Protein AF-A0A2G9TC20-F1 (afdb_monomer)

Organism: Teladorsagia circumcincta (NCBI:txid45464)

Nearest PDB structures (foldseek):
  3i85-assembly2_B  TM=4.800E-01  e=2.141E-01  Homo sapiens
  3i84-assembly1_A  TM=4.546E-01  e=2.141E-01  Homo sapiens
  2czn-assembly1_A  TM=3.937E-01  e=5.569E+00  Pyrococcus furiosus
  8zgt-assembly1_A  TM=5.216E-01  e=7.244E+00  Rattus norvegicus

InterPro domains:
  IPR002601 C6 domain [PF01681] (5-89)
  IPR002601 C6 domain [SM01048] (2-89)

Radius of gyration: 18.08 Å; Cα contacts (8 Å, |Δi|>4): 276; chains: 1; bounding box: 31×36×52 Å

Secondary structure (DSSP, 8-state):
-TT-PPPPEE----SSEEE-EEEEEEEE-SSSEEEEEEEE-SSTT-EEEEEETTEEEEEEESEEEEEEEE-TTS-EE-TT--B-SEEEEEEEP--EEEEETTEEEEE-SS-EE---------

Mean predicted aligned error: 8.36 Å

Sequence (122 aa):
PCMSCPQLAVVPLLTGYRNGFITLLTSTNGRCKTIELTCEGSSPDDQLALVISGTVFEQGVGSLETNLTCNDMMTWTTPSGYAVPLVSCGIRIGMYRVYSGNYVLIIDDYHICSYDSVVYHW

Foldseek 3Di:
DQAQADDAAEDEDDPQFDFWDWDWDWDDPVPHIKTWIKTAHPDQAFWKFKDAPNHGPDIDGGMDIFMWTRDPVSFTAGPVGDTGNHITMGRGWDWDWDDDPQDTWTDTPPDGPDDDDDPDDD

Structure (mmCIF, N/CA/C/O backbone):
data_AF-A0A2G9TC20-F1
#
_entry.id   AF-A0A2G9TC20-F1
#
loop_
_atom_site.group_PDB
_atom_site.id
_atom_site.type_symbol
_atom_site.label_atom_id
_atom_site.label_alt_id
_atom_site.label_comp_id
_atom_site.label_asym_id
_atom_site.label_entity_id
_atom_site.label_seq_id
_atom_site.pdbx_PDB_ins_code
_atom_site.Cartn_x
_atom_site.Cartn_y
_atom_site.Cartn_z
_atom_site.occupancy
_atom_site.B_iso_or_equiv
_atom_site.auth_seq_id
_atom_site.auth_comp_id
_atom_site.auth_asym_id
_atom_site.auth_atom_id
_atom_site.pdbx_PDB_model_num
ATOM 1 N N . PRO A 1 1 ? -11.961 -4.593 18.536 1.00 78.88 1 PRO A N 1
ATOM 2 C CA . PRO A 1 1 ? -12.014 -3.113 18.658 1.00 78.88 1 PRO A CA 1
ATOM 3 C C . PRO A 1 1 ? -11.197 -2.435 17.551 1.00 78.88 1 PRO A C 1
ATOM 5 O O . PRO A 1 1 ? -10.078 -2.874 17.289 1.00 78.88 1 PRO A O 1
ATOM 8 N N . CYS A 1 2 ? -11.717 -1.365 16.937 1.00 94.44 2 CYS A N 1
ATOM 9 C CA . CYS A 1 2 ? -11.084 -0.678 15.798 1.00 94.44 2 CYS A CA 1
ATOM 10 C C . CYS A 1 2 ? -9.796 0.128 16.102 1.00 94.44 2 CYS A C 1
ATOM 12 O O . CYS A 1 2 ? -9.293 0.874 15.264 1.00 94.44 2 CYS A O 1
ATOM 14 N N . MET A 1 3 ? -9.230 -0.035 17.301 1.00 96.12 3 MET A N 1
ATOM 15 C CA . MET A 1 3 ? -7.907 0.478 17.687 1.00 96.12 3 MET A CA 1
ATOM 16 C C . 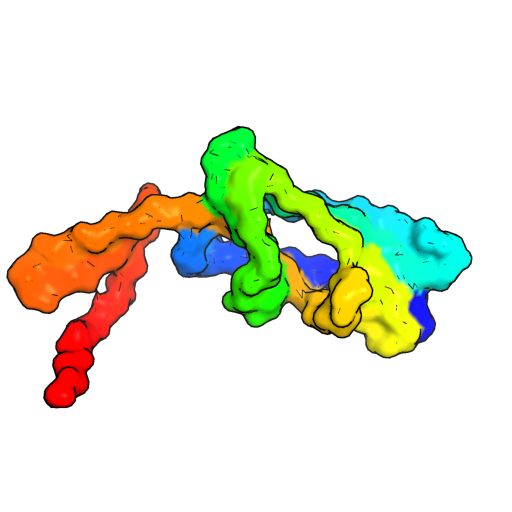MET A 1 3 ? -6.830 -0.617 17.709 1.00 96.12 3 MET A C 1
ATOM 18 O O . MET A 1 3 ? -5.649 -0.323 17.879 1.00 96.12 3 MET A O 1
ATOM 22 N N . SER A 1 4 ? -7.228 -1.880 17.538 1.00 95.94 4 SER A N 1
ATOM 23 C CA . SER A 1 4 ? -6.390 -3.060 17.780 1.00 95.94 4 SER A CA 1
ATOM 24 C C . SER A 1 4 ? -5.978 -3.788 16.500 1.00 95.94 4 SER A C 1
ATOM 26 O O . SER A 1 4 ? -5.603 -4.955 16.568 1.00 95.94 4 SER A O 1
ATOM 28 N N . CYS A 1 5 ? -6.056 -3.140 15.333 1.00 97.12 5 CYS A N 1
ATOM 29 C CA . CYS A 1 5 ? -5.554 -3.757 14.107 1.00 97.12 5 CYS A CA 1
ATOM 30 C C . CYS A 1 5 ? -4.055 -4.066 14.218 1.00 97.12 5 CYS A C 1
ATOM 32 O O . CYS A 1 5 ? -3.300 -3.246 14.767 1.00 97.12 5 CYS A O 1
ATOM 34 N N . PRO A 1 6 ? -3.613 -5.205 13.653 1.00 95.81 6 PRO A N 1
ATOM 35 C CA . PRO A 1 6 ? -2.202 -5.547 13.587 1.00 95.81 6 PRO A CA 1
ATOM 36 C C . PRO A 1 6 ? -1.433 -4.518 12.753 1.00 95.81 6 PRO A C 1
ATOM 38 O O . PRO A 1 6 ? -2.012 -3.711 12.019 1.00 95.81 6 PRO A O 1
ATOM 41 N N . GLN A 1 7 ? -0.107 -4.548 12.850 1.00 95.50 7 GLN A N 1
ATOM 42 C CA . GLN A 1 7 ? 0.730 -3.823 11.901 1.00 95.50 7 GLN A CA 1
ATOM 43 C C . GLN A 1 7 ? 0.414 -4.312 10.482 1.00 95.50 7 GLN A C 1
ATOM 45 O O . GLN A 1 7 ? 0.351 -5.517 10.243 1.00 95.50 7 GLN A O 1
ATOM 50 N N . LEU A 1 8 ? 0.170 -3.378 9.561 1.00 97.69 8 LEU A N 1
ATOM 51 C CA . LEU A 1 8 ? -0.110 -3.724 8.173 1.00 97.69 8 LEU A CA 1
ATOM 52 C C . LEU A 1 8 ? 1.130 -4.380 7.555 1.00 97.69 8 LEU A C 1
ATOM 54 O O . LEU A 1 8 ? 2.232 -3.837 7.645 1.00 97.69 8 LEU A O 1
ATOM 58 N N . ALA A 1 9 ? 0.944 -5.546 6.939 1.00 97.69 9 ALA A N 1
ATOM 59 C CA . ALA A 1 9 ? 2.026 -6.254 6.276 1.00 97.69 9 ALA A CA 1
ATOM 60 C C . ALA A 1 9 ? 2.376 -5.565 4.952 1.00 97.69 9 ALA A C 1
ATOM 62 O O . ALA A 1 9 ? 1.522 -5.398 4.080 1.00 97.69 9 ALA A O 1
ATOM 63 N N . VAL A 1 10 ? 3.646 -5.203 4.802 1.00 97.50 10 VAL A N 1
ATOM 64 C CA . VAL A 1 10 ? 4.221 -4.718 3.547 1.00 97.50 10 VAL A CA 1
ATOM 65 C C . VAL A 1 10 ? 5.090 -5.829 2.984 1.00 97.50 10 VAL A C 1
ATOM 67 O O . VAL A 1 10 ? 6.004 -6.296 3.666 1.00 97.50 10 VAL A O 1
ATOM 70 N N . VAL A 1 11 ? 4.796 -6.276 1.767 1.00 96.75 11 VAL A N 1
ATOM 71 C CA . VAL A 1 11 ? 5.526 -7.378 1.124 1.00 96.75 11 VAL A CA 1
ATOM 72 C C . VAL A 1 11 ? 6.059 -6.946 -0.240 1.00 96.75 11 VAL A C 1
ATOM 74 O O . VAL A 1 11 ? 5.410 -6.139 -0.909 1.00 96.75 11 VAL A O 1
ATOM 77 N N . PRO A 1 12 ? 7.223 -7.457 -0.675 1.00 94.00 12 PRO A N 1
ATOM 78 C CA . PRO A 1 12 ? 7.749 -7.144 -1.994 1.00 94.00 12 PRO A CA 1
ATOM 79 C C . PRO A 1 12 ? 6.952 -7.849 -3.098 1.00 94.00 12 PRO A C 1
ATOM 81 O O . PRO A 1 12 ? 6.438 -8.955 -2.913 1.00 94.00 12 PRO A O 1
ATOM 84 N N . LEU A 1 13 ? 6.915 -7.235 -4.276 1.00 90.44 13 LEU A N 1
ATOM 85 C CA . LEU A 1 13 ? 6.520 -7.880 -5.523 1.00 90.44 13 LEU A CA 1
ATOM 86 C C . LEU A 1 13 ? 7.728 -8.619 -6.102 1.00 90.44 13 LEU A C 1
ATOM 88 O O . LEU A 1 13 ? 8.842 -8.093 -6.129 1.00 90.44 13 LEU A O 1
ATOM 92 N N . LEU A 1 14 ? 7.499 -9.860 -6.537 1.00 83.62 14 LE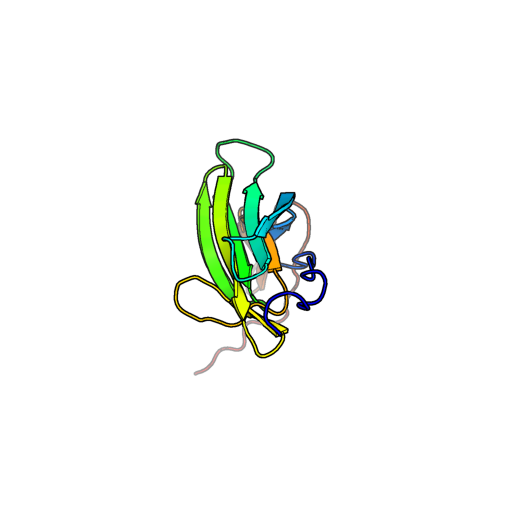U A N 1
ATOM 93 C CA . LEU A 1 14 ? 8.555 -10.748 -7.040 1.00 83.62 14 LEU A CA 1
ATOM 94 C C . LEU A 1 14 ? 8.609 -10.823 -8.568 1.00 83.62 14 LEU A C 1
ATOM 96 O O . LEU A 1 14 ? 9.601 -11.289 -9.116 1.00 83.62 14 LEU A O 1
ATOM 100 N N . THR A 1 15 ? 7.546 -10.412 -9.261 1.00 81.00 15 THR A N 1
ATOM 101 C CA . THR A 1 15 ? 7.460 -10.470 -10.727 1.00 81.00 15 THR A CA 1
ATOM 102 C C . THR A 1 15 ? 6.684 -9.274 -11.265 1.00 81.00 15 THR A C 1
ATOM 104 O O . THR A 1 15 ? 5.795 -8.749 -10.592 1.00 81.00 15 THR A O 1
ATOM 107 N N . GLY A 1 16 ? 7.029 -8.830 -12.475 1.00 80.69 16 GLY A N 1
ATOM 108 C CA . GLY A 1 16 ? 6.291 -7.805 -13.222 1.00 80.69 16 GLY A CA 1
ATOM 109 C C . GLY A 1 16 ? 6.388 -6.370 -12.693 1.00 80.69 16 GLY A C 1
ATOM 110 O O . GLY A 1 16 ? 5.935 -5.448 -13.370 1.00 80.69 16 GLY A O 1
ATOM 111 N N . TYR A 1 17 ? 7.014 -6.168 -11.533 1.00 89.25 17 TYR A N 1
ATOM 112 C CA . TYR A 1 17 ? 7.259 -4.865 -10.926 1.00 89.25 17 TYR A CA 1
ATOM 113 C C . TYR A 1 17 ? 8.626 -4.837 -10.246 1.00 89.25 17 TYR A C 1
ATOM 115 O O . TYR A 1 17 ? 9.071 -5.836 -9.679 1.00 89.25 17 TYR A O 1
ATOM 123 N N . ARG A 1 18 ? 9.256 -3.664 -10.232 1.00 92.69 18 ARG A N 1
ATOM 124 C CA . ARG A 1 18 ? 10.309 -3.341 -9.268 1.00 92.69 18 ARG A CA 1
ATOM 125 C C . ARG A 1 18 ? 9.641 -2.844 -7.990 1.00 92.69 18 ARG A C 1
ATOM 127 O O . ARG A 1 18 ? 8.615 -2.180 -8.057 1.00 92.69 18 ARG A O 1
ATOM 134 N N . ASN A 1 19 ? 10.208 -3.144 -6.828 1.00 94.88 19 ASN A N 1
ATOM 135 C CA . ASN A 1 19 ? 9.661 -2.638 -5.571 1.00 94.88 19 ASN A CA 1
ATOM 136 C C . ASN A 1 19 ? 9.818 -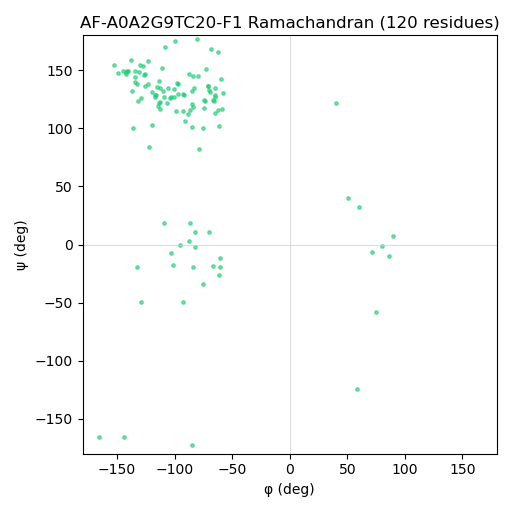1.115 -5.488 1.00 94.88 19 ASN A C 1
ATOM 138 O O . ASN A 1 19 ? 10.929 -0.605 -5.636 1.00 94.88 19 ASN A O 1
ATOM 142 N N . GLY A 1 20 ? 8.700 -0.423 -5.271 1.00 96.00 20 GLY A N 1
ATOM 143 C CA . GLY A 1 20 ? 8.671 0.982 -4.877 1.00 96.00 20 GLY A CA 1
ATOM 144 C C . GLY A 1 20 ? 8.804 1.140 -3.363 1.00 96.00 20 GLY A C 1
ATOM 145 O O . GLY A 1 20 ? 9.034 0.171 -2.629 1.00 96.00 20 GLY A O 1
ATOM 146 N N . PHE A 1 21 ? 8.633 2.366 -2.889 1.00 97.50 21 PHE A N 1
ATOM 147 C CA . PHE A 1 21 ? 8.687 2.703 -1.471 1.00 97.50 21 PHE A CA 1
ATOM 148 C C . PHE A 1 21 ? 7.275 2.781 -0.893 1.00 97.50 21 PHE A C 1
ATOM 150 O O . PHE A 1 21 ? 6.365 3.288 -1.541 1.00 97.50 21 PHE A O 1
ATOM 157 N N . ILE A 1 22 ? 7.089 2.262 0.324 1.00 97.75 22 ILE A N 1
ATOM 158 C CA . ILE A 1 22 ? 5.846 2.423 1.085 1.00 97.75 22 ILE A CA 1
ATOM 159 C C . ILE A 1 22 ? 6.144 3.194 2.361 1.00 97.75 22 ILE A C 1
ATOM 161 O O . ILE A 1 22 ? 6.965 2.761 3.173 1.00 97.75 22 ILE A O 1
ATOM 165 N N . THR A 1 23 ? 5.389 4.267 2.569 1.00 97.88 23 THR A N 1
ATOM 166 C CA . THR A 1 23 ? 5.321 4.994 3.834 1.00 97.88 23 THR A CA 1
ATOM 167 C C . THR A 1 23 ? 3.948 4.768 4.458 1.00 97.88 23 THR A C 1
ATOM 169 O O . THR A 1 23 ? 2.928 4.864 3.781 1.00 97.88 23 THR A O 1
ATOM 172 N N . LEU A 1 24 ? 3.917 4.431 5.751 1.00 98.00 24 LEU A N 1
ATOM 173 C CA . LEU A 1 24 ? 2.682 4.229 6.513 1.00 98.00 24 LEU A CA 1
ATOM 174 C C . LEU A 1 24 ? 2.636 5.222 7.675 1.00 98.00 24 LEU A C 1
ATOM 176 O O . LEU A 1 24 ? 3.276 5.001 8.709 1.00 98.00 24 LEU A O 1
ATOM 180 N N . LEU A 1 25 ? 1.852 6.287 7.540 1.00 97.88 25 LEU A N 1
ATOM 181 C CA . LEU A 1 25 ? 1.614 7.228 8.628 1.00 97.88 25 LEU A CA 1
ATOM 182 C C . LEU A 1 25 ? 0.378 6.795 9.418 1.00 97.88 25 LEU A C 1
ATOM 184 O O . LEU A 1 25 ? -0.760 6.915 8.975 1.00 97.88 25 LEU A O 1
ATOM 188 N N . THR A 1 26 ? 0.606 6.255 10.612 1.00 96.69 26 THR A N 1
ATOM 189 C CA . THR A 1 26 ? -0.476 5.803 11.493 1.00 96.69 26 THR A CA 1
ATOM 190 C C . THR A 1 26 ? -1.025 6.959 12.325 1.00 96.69 26 THR A C 1
ATOM 192 O O . THR A 1 26 ? -0.263 7.665 12.982 1.00 96.69 26 THR A O 1
ATOM 195 N N . SER A 1 27 ? -2.350 7.096 12.370 1.00 96.81 27 SER A N 1
ATOM 196 C CA . SER A 1 27 ? -3.053 8.108 13.164 1.00 96.81 27 SER A CA 1
ATOM 197 C C . SER A 1 27 ? -4.371 7.559 13.740 1.00 96.81 27 SER A C 1
ATOM 199 O O . SER A 1 27 ? -4.601 6.345 13.794 1.00 96.81 27 SER A O 1
ATOM 201 N N . THR A 1 28 ? -5.230 8.449 14.227 1.00 95.62 28 THR A N 1
ATOM 202 C CA . THR A 1 28 ? -6.607 8.173 14.640 1.00 95.62 28 THR A CA 1
ATOM 203 C C . THR A 1 28 ? -7.530 9.248 14.083 1.00 95.62 28 THR A C 1
ATOM 205 O O . THR A 1 28 ? -7.203 10.432 14.117 1.00 95.62 28 THR A O 1
ATOM 208 N N . ASN A 1 29 ? -8.718 8.860 13.620 1.00 93.69 29 ASN A N 1
ATOM 209 C CA . ASN A 1 29 ? -9.767 9.811 13.227 1.00 93.69 29 ASN A CA 1
ATOM 210 C C . ASN A 1 29 ? -10.652 10.251 14.414 1.00 93.69 29 ASN A C 1
ATOM 212 O O . ASN A 1 29 ? -11.786 10.687 14.226 1.00 93.69 29 ASN A O 1
ATOM 216 N N . GLY A 1 30 ? -10.167 10.066 15.646 1.00 93.25 30 GLY A N 1
ATOM 217 C CA . GLY A 1 30 ? -10.915 10.294 16.886 1.00 93.25 30 GLY A CA 1
ATOM 218 C C . GLY A 1 30 ? -11.747 9.092 17.340 1.00 93.25 30 GLY A C 1
ATOM 219 O O . GLY A 1 30 ? -12.225 9.082 18.473 1.00 93.25 30 GLY A O 1
ATOM 220 N N . ARG A 1 31 ? -11.889 8.058 16.498 1.00 93.31 31 ARG A N 1
ATOM 221 C CA . ARG A 1 31 ? -12.639 6.837 16.825 1.00 93.31 31 ARG A CA 1
ATOM 222 C C . ARG A 1 31 ? -11.853 5.560 16.553 1.00 93.31 31 ARG A C 1
ATOM 224 O O . ARG A 1 31 ? -11.806 4.688 17.414 1.00 93.31 31 ARG A O 1
ATOM 231 N N . CYS A 1 32 ? -11.266 5.452 15.369 1.00 96.94 32 CYS A N 1
ATOM 232 C CA . CYS A 1 32 ? -10.561 4.264 14.914 1.00 96.94 32 CYS A CA 1
ATOM 233 C C . CYS A 1 32 ? -9.155 4.613 14.437 1.00 96.94 32 CYS A C 1
ATOM 235 O O . CYS A 1 32 ? -8.890 5.729 13.980 1.00 96.94 32 CYS A O 1
ATOM 237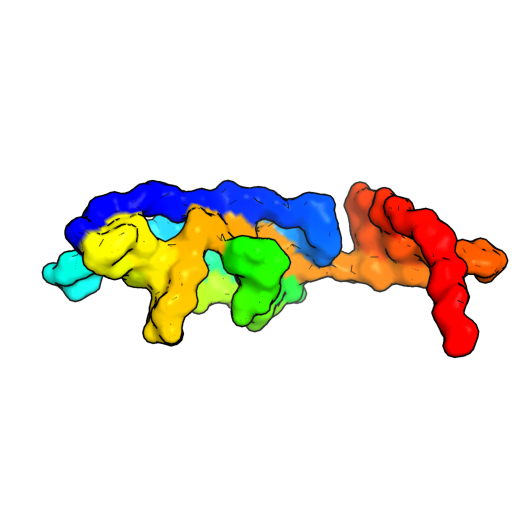 N N . LYS A 1 33 ? -8.260 3.628 14.529 1.00 98.06 33 LYS A N 1
ATOM 238 C CA . LYS A 1 33 ? -6.896 3.742 14.020 1.00 98.06 33 LYS A CA 1
ATOM 239 C C . LYS A 1 33 ? -6.949 3.876 12.499 1.00 98.06 33 LYS A C 1
ATOM 241 O O . LYS A 1 33 ? -7.669 3.124 11.837 1.00 98.06 33 LYS A O 1
ATOM 246 N N . THR A 1 34 ? -6.180 4.804 11.955 1.00 98.25 34 THR A N 1
ATOM 247 C CA . THR A 1 34 ? -6.072 5.044 10.515 1.00 98.25 34 THR A CA 1
ATOM 248 C C . THR A 1 34 ? -4.625 4.932 10.060 1.00 98.25 34 THR A C 1
ATOM 250 O O . THR A 1 34 ? -3.700 5.047 10.868 1.00 98.25 34 THR A O 1
ATOM 253 N N . ILE A 1 35 ? -4.433 4.675 8.771 1.00 98.44 35 ILE A N 1
ATOM 254 C CA . ILE A 1 35 ? -3.142 4.744 8.092 1.00 98.44 35 ILE A CA 1
ATOM 255 C C . ILE A 1 35 ? -3.329 5.602 6.850 1.00 98.44 35 ILE A C 1
ATOM 257 O O . ILE A 1 35 ? -4.189 5.294 6.030 1.00 98.44 35 ILE A O 1
ATOM 261 N N . GLU A 1 36 ? -2.504 6.623 6.703 1.00 98.12 36 GLU A N 1
ATOM 262 C CA . GLU A 1 36 ? -2.237 7.249 5.415 1.00 98.12 36 GLU A CA 1
ATOM 263 C C . GLU A 1 36 ? -1.071 6.482 4.781 1.00 98.12 36 GLU A C 1
ATOM 265 O O . GLU A 1 36 ? 0.028 6.409 5.341 1.00 98.12 36 GLU A O 1
ATOM 270 N N . LEU A 1 37 ? -1.364 5.777 3.690 1.00 98.25 37 LEU A N 1
ATOM 271 C CA . LEU A 1 37 ? -0.412 4.972 2.940 1.00 98.25 37 LEU A CA 1
ATOM 272 C C . LEU A 1 37 ? 0.025 5.764 1.723 1.00 98.25 37 LEU A C 1
ATOM 274 O O . LEU A 1 37 ? -0.815 6.128 0.903 1.00 98.25 37 LEU A O 1
ATOM 278 N N . THR A 1 38 ? 1.333 5.907 1.566 1.00 98.25 38 THR A N 1
ATOM 279 C CA . THR A 1 38 ? 1.951 6.509 0.387 1.00 98.25 38 THR A CA 1
ATOM 280 C C . THR A 1 38 ? 2.798 5.453 -0.323 1.00 98.25 38 THR A C 1
ATOM 282 O O . THR A 1 38 ? 3.585 4.756 0.322 1.00 98.25 38 THR A O 1
ATOM 285 N N . CYS A 1 39 ? 2.599 5.290 -1.630 1.00 98.25 39 CYS A N 1
ATOM 286 C CA . CYS A 1 39 ? 3.366 4.416 -2.518 1.00 98.25 39 CYS A CA 1
ATOM 287 C C . CYS A 1 39 ? 4.122 5.288 -3.519 1.00 98.25 39 CYS A C 1
ATOM 289 O O . CYS A 1 39 ? 3.497 6.020 -4.281 1.00 98.25 39 CYS A O 1
ATOM 291 N N . GLU A 1 40 ? 5.450 5.208 -3.513 1.00 98.00 40 GLU A N 1
ATOM 292 C CA . GLU A 1 40 ? 6.328 6.115 -4.257 1.00 98.00 40 GLU A CA 1
ATOM 293 C C . GLU A 1 40 ? 7.311 5.375 -5.160 1.00 98.00 40 GLU A C 1
ATOM 295 O O . GLU A 1 40 ? 7.813 4.289 -4.843 1.00 98.00 40 GLU A O 1
ATOM 300 N N . GLY A 1 41 ? 7.600 6.008 -6.294 1.00 95.88 41 GLY A N 1
ATOM 301 C CA . GLY A 1 41 ? 8.669 5.615 -7.197 1.00 95.88 41 GLY A CA 1
ATOM 302 C C . GLY A 1 41 ? 10.043 6.096 -6.738 1.00 95.88 41 GLY A C 1
ATOM 303 O O . GLY A 1 41 ? 10.194 6.808 -5.750 1.00 95.88 41 GLY A O 1
ATOM 304 N N . SER A 1 42 ? 11.068 5.711 -7.492 1.00 93.62 42 SER A N 1
ATOM 305 C CA . SER A 1 42 ? 12.412 6.298 -7.392 1.00 93.62 42 SER A CA 1
ATOM 306 C C . SER A 1 42 ? 12.544 7.588 -8.215 1.00 93.62 42 SER A C 1
ATOM 308 O O . SER A 1 42 ? 13.466 8.370 -7.989 1.00 93.62 42 SER A O 1
ATOM 310 N N . SER A 1 43 ? 11.642 7.794 -9.176 1.00 94.19 43 SER A N 1
ATOM 311 C CA . SER A 1 43 ? 11.553 8.957 -10.059 1.00 94.19 43 SER A CA 1
ATOM 312 C C . SER A 1 43 ? 10.116 9.494 -10.089 1.00 94.19 43 SER A C 1
ATOM 314 O O . SER A 1 43 ? 9.176 8.700 -10.007 1.00 94.19 43 SER A O 1
ATOM 316 N N . PRO A 1 44 ? 9.905 10.813 -10.269 1.00 93.50 44 PRO A N 1
ATOM 317 C CA . PRO A 1 44 ? 8.567 11.385 -10.441 1.00 93.50 44 PRO A CA 1
ATOM 318 C C . PRO A 1 44 ? 7.808 10.846 -11.664 1.00 93.50 44 PRO A C 1
ATOM 320 O O . PRO A 1 44 ? 6.587 10.948 -11.691 1.00 93.50 44 PRO A O 1
ATOM 323 N N . ASP A 1 45 ? 8.502 10.256 -12.641 1.00 94.50 45 ASP A N 1
ATOM 324 C CA . ASP A 1 45 ? 7.894 9.691 -13.855 1.00 94.50 45 ASP A CA 1
ATOM 325 C C . ASP A 1 45 ? 7.620 8.178 -13.758 1.00 94.50 45 ASP A C 1
ATOM 327 O O . ASP A 1 45 ? 7.123 7.567 -14.709 1.00 94.50 45 ASP A O 1
ATOM 331 N N . ASP A 1 46 ? 7.948 7.547 -12.627 1.00 94.69 46 ASP A N 1
ATOM 332 C CA . ASP A 1 46 ? 7.749 6.111 -12.451 1.00 94.69 46 ASP A CA 1
ATOM 333 C C . ASP A 1 46 ? 6.258 5.766 -12.472 1.00 94.69 46 ASP A C 1
ATOM 335 O O . ASP A 1 46 ? 5.468 6.307 -11.701 1.00 94.69 46 ASP A O 1
ATOM 339 N N . GLN A 1 47 ? 5.868 4.820 -13.327 1.00 95.12 47 GLN A N 1
ATOM 340 C CA . GLN A 1 47 ? 4.515 4.267 -13.321 1.00 95.12 47 GLN A CA 1
ATOM 341 C C . GLN A 1 47 ? 4.353 3.343 -12.119 1.00 95.12 47 GLN A C 1
ATOM 343 O O . GLN A 1 47 ? 5.099 2.376 -11.982 1.00 95.12 47 GLN A O 1
ATOM 348 N N . LEU A 1 48 ? 3.364 3.604 -11.274 1.00 97.06 48 LEU A N 1
ATOM 349 C CA . LEU A 1 48 ? 3.158 2.891 -10.021 1.00 97.06 48 LEU A CA 1
ATOM 350 C C . LEU A 1 48 ? 1.911 2.018 -10.048 1.00 97.06 48 LEU A C 1
ATOM 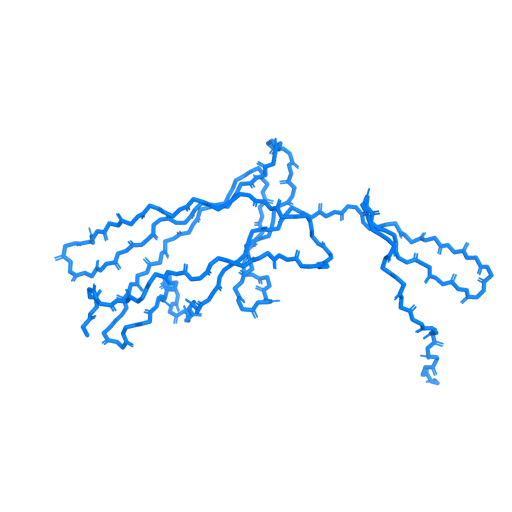352 O O . LEU A 1 48 ? 0.921 2.328 -10.712 1.00 97.06 48 LEU A O 1
ATOM 356 N N . ALA A 1 49 ? 1.953 0.956 -9.253 1.00 96.50 49 ALA A N 1
ATOM 357 C CA . ALA A 1 49 ? 0.811 0.151 -8.869 1.00 96.50 49 ALA A CA 1
ATOM 358 C C . ALA A 1 49 ? 0.822 -0.075 -7.355 1.00 96.50 49 ALA A C 1
ATOM 360 O O . ALA A 1 49 ? 1.774 -0.638 -6.805 1.00 96.50 49 ALA A O 1
ATOM 361 N N . LEU A 1 50 ? -0.267 0.307 -6.694 1.00 97.31 50 LEU A N 1
ATOM 362 C CA . LEU A 1 50 ? -0.576 -0.154 -5.350 1.00 97.31 50 LEU A CA 1
ATOM 363 C C . LEU A 1 50 ? -1.283 -1.503 -5.467 1.00 97.31 50 LEU A C 1
ATOM 365 O O . LEU A 1 50 ? -2.356 -1.612 -6.064 1.00 97.31 50 LEU A O 1
ATOM 369 N N . VAL A 1 51 ? -0.680 -2.539 -4.900 1.00 96.38 51 VAL A N 1
ATOM 370 C CA . VAL A 1 51 ? -1.175 -3.913 -4.969 1.00 96.38 51 VAL A CA 1
ATOM 371 C C . VAL A 1 51 ? -1.684 -4.324 -3.595 1.00 96.38 51 VAL A C 1
ATOM 373 O O . VAL A 1 51 ? -0.961 -4.230 -2.605 1.00 96.38 51 VAL A O 1
ATOM 376 N N . ILE A 1 52 ? -2.921 -4.814 -3.535 1.00 95.88 52 ILE A N 1
ATOM 377 C CA . ILE A 1 52 ? -3.532 -5.364 -2.323 1.00 95.88 52 ILE A CA 1
ATOM 378 C C . ILE A 1 52 ? -3.743 -6.855 -2.545 1.00 95.88 52 ILE A C 1
ATOM 380 O O . ILE A 1 52 ? -4.432 -7.263 -3.478 1.00 95.88 52 ILE A O 1
ATOM 384 N N . SER A 1 53 ? -3.154 -7.686 -1.683 1.00 92.25 53 SER A N 1
ATOM 385 C CA . SER A 1 53 ? -3.278 -9.156 -1.765 1.00 92.25 53 SER A CA 1
ATOM 386 C C . SER A 1 53 ? -2.969 -9.733 -3.158 1.00 92.25 53 SER A C 1
ATOM 388 O O . SER A 1 53 ? -3.666 -10.620 -3.641 1.00 92.25 53 SER A O 1
ATOM 390 N N . GLY A 1 54 ? -1.949 -9.194 -3.832 1.00 88.56 54 GLY A N 1
ATOM 391 C CA . GLY A 1 54 ? -1.537 -9.630 -5.172 1.00 88.56 54 GLY A CA 1
ATOM 392 C C . GLY A 1 54 ? -2.376 -9.087 -6.335 1.00 88.56 54 GLY A C 1
ATOM 393 O O . GLY A 1 54 ? -2.045 -9.360 -7.484 1.00 88.56 54 GLY A O 1
ATOM 394 N N . THR A 1 55 ? -3.422 -8.297 -6.074 1.00 91.44 55 THR A N 1
ATOM 395 C CA . THR A 1 55 ? -4.237 -7.651 -7.118 1.00 91.44 55 THR A CA 1
ATOM 396 C C . THR A 1 55 ? -3.929 -6.162 -7.189 1.00 91.44 55 THR A C 1
ATOM 398 O O . THR A 1 55 ? -3.856 -5.495 -6.157 1.00 91.44 55 THR A O 1
ATOM 401 N N . VAL A 1 56 ? -3.751 -5.631 -8.401 1.00 94.06 56 VAL A N 1
ATOM 402 C CA . VAL A 1 56 ? -3.596 -4.185 -8.613 1.00 94.06 56 VAL A CA 1
ATOM 403 C C . VAL A 1 56 ? -4.874 -3.491 -8.155 1.00 94.06 56 VAL A C 1
ATOM 405 O O . VAL A 1 56 ? -5.943 -3.720 -8.716 1.00 94.06 56 VAL A O 1
ATOM 408 N N . PHE A 1 57 ? -4.750 -2.673 -7.117 1.00 94.81 57 PHE A N 1
ATOM 409 C CA . PHE A 1 57 ? -5.848 -1.908 -6.545 1.00 94.81 57 PHE A CA 1
ATOM 410 C C . PHE A 1 57 ? -5.922 -0.518 -7.177 1.00 94.81 57 PHE A C 1
ATOM 412 O O . PHE A 1 57 ? -6.972 -0.128 -7.675 1.00 94.81 57 PHE A O 1
ATOM 419 N N . GLU A 1 58 ? -4.789 0.184 -7.228 1.00 95.12 58 GLU A N 1
ATOM 420 C CA . GLU A 1 58 ? -4.673 1.489 -7.880 1.00 95.12 58 GLU A CA 1
ATOM 421 C C . GLU A 1 58 ? -3.379 1.616 -8.680 1.00 95.12 58 GLU A C 1
ATOM 423 O O . GLU A 1 58 ? -2.415 0.880 -8.462 1.00 95.12 58 GLU A O 1
ATOM 428 N N . GLN A 1 59 ? -3.377 2.551 -9.630 1.00 95.75 59 GLN A N 1
ATOM 429 C CA . GLN A 1 59 ? -2.235 2.883 -10.475 1.00 95.75 59 GLN A CA 1
ATOM 430 C C . GLN A 1 59 ? -2.069 4.399 -10.557 1.00 95.75 59 GLN A C 1
ATOM 432 O O . GLN A 1 59 ? -3.054 5.133 -10.515 1.00 95.75 59 GLN A O 1
ATOM 437 N N . GLY A 1 60 ? -0.830 4.857 -10.715 1.00 95.56 60 GLY A N 1
ATOM 438 C CA . GLY A 1 60 ? -0.491 6.278 -10.748 1.00 95.56 60 GLY A CA 1
ATOM 439 C C . GLY A 1 60 ? 0.911 6.519 -11.277 1.00 95.56 60 GLY A C 1
ATOM 440 O O . GLY A 1 60 ? 1.513 5.628 -11.876 1.00 95.56 60 GLY A O 1
ATOM 441 N N . VAL A 1 61 ? 1.420 7.732 -11.075 1.00 96.31 61 VAL A N 1
ATOM 442 C CA . VAL A 1 61 ? 2.749 8.143 -11.541 1.00 96.31 61 VAL A CA 1
ATOM 443 C C . VAL A 1 61 ? 3.441 8.944 -10.443 1.00 96.31 61 VAL A C 1
ATOM 445 O O . VAL A 1 61 ? 2.829 9.840 -9.864 1.00 96.31 61 VAL A O 1
ATOM 448 N N . GLY A 1 62 ? 4.695 8.606 -10.145 1.00 96.25 62 GLY A N 1
ATOM 449 C CA . GLY A 1 62 ? 5.533 9.279 -9.149 1.00 96.25 62 GLY A CA 1
ATOM 450 C C . GLY A 1 62 ? 5.161 8.961 -7.698 1.00 96.25 62 GLY A C 1
ATOM 451 O O . GLY A 1 62 ? 5.998 8.442 -6.959 1.00 96.25 62 GLY A O 1
ATOM 452 N N . SER A 1 63 ? 3.914 9.231 -7.301 1.00 96.94 63 SER A N 1
ATOM 453 C CA . SER A 1 63 ? 3.375 8.942 -5.965 1.00 96.94 63 SER A CA 1
ATOM 454 C C . SER A 1 63 ? 1.868 8.649 -5.995 1.00 96.94 63 SER A C 1
ATOM 456 O O . SER A 1 63 ? 1.128 9.185 -6.823 1.00 96.94 63 SER A O 1
ATOM 458 N N . LEU A 1 64 ? 1.417 7.778 -5.094 1.00 96.19 64 LEU A N 1
ATOM 459 C CA . LEU A 1 64 ? 0.028 7.383 -4.861 1.00 96.19 64 LEU A CA 1
ATOM 460 C C . LEU A 1 64 ? -0.268 7.434 -3.365 1.00 96.19 64 LEU A C 1
ATOM 462 O O . LEU A 1 64 ? 0.519 6.923 -2.571 1.00 96.19 64 LEU A O 1
ATOM 466 N N . GLU A 1 65 ? -1.435 7.944 -2.986 1.00 96.44 65 GLU A N 1
ATOM 467 C CA . GLU A 1 65 ? -1.868 8.010 -1.590 1.00 96.44 65 GLU A CA 1
ATOM 468 C C . GLU A 1 65 ? -3.232 7.347 -1.405 1.00 96.44 65 GLU A C 1
ATOM 470 O O . GLU A 1 65 ? -4.163 7.572 -2.177 1.00 96.44 65 GLU A O 1
ATOM 475 N N . THR A 1 66 ? -3.378 6.547 -0.349 1.00 96.12 66 THR A N 1
ATOM 476 C CA . THR A 1 66 ? -4.678 6.017 0.075 1.00 96.12 66 THR A CA 1
ATOM 477 C C . THR A 1 66 ? -4.790 5.994 1.589 1.00 96.12 66 THR A C 1
ATOM 479 O O . THR A 1 66 ? -3.821 5.767 2.309 1.00 96.12 66 THR A O 1
ATOM 482 N N . ASN A 1 67 ? -6.012 6.150 2.088 1.00 97.12 67 ASN A N 1
ATOM 483 C CA . ASN A 1 67 ? -6.308 6.042 3.509 1.00 97.12 67 ASN A CA 1
ATOM 484 C C . ASN A 1 67 ? -6.908 4.678 3.844 1.00 97.12 67 ASN A C 1
ATOM 486 O O . ASN A 1 67 ? -7.845 4.219 3.192 1.00 97.12 67 ASN A O 1
ATOM 490 N N . LEU A 1 68 ? -6.407 4.052 4.902 1.00 98.12 68 LEU A N 1
ATOM 491 C CA . LEU A 1 68 ? -6.949 2.826 5.469 1.00 98.12 68 LEU A CA 1
ATOM 492 C C . LEU A 1 68 ? -7.514 3.106 6.857 1.00 98.12 68 LEU A C 1
ATOM 494 O O . LEU A 1 68 ? -6.922 3.832 7.653 1.00 98.12 68 LEU A O 1
ATOM 498 N N . THR A 1 69 ? -8.646 2.488 7.172 1.00 98.25 69 THR A N 1
ATOM 499 C CA . THR A 1 69 ? -9.261 2.558 8.501 1.00 98.25 69 THR A CA 1
ATOM 500 C C . THR A 1 69 ? -9.353 1.161 9.092 1.00 98.25 69 THR A C 1
ATOM 502 O O . THR A 1 69 ? -9.806 0.222 8.432 1.00 98.25 69 THR A O 1
ATOM 505 N N . CYS A 1 70 ? -8.909 1.011 10.336 1.00 98.38 70 CYS A N 1
ATOM 506 C CA . CYS A 1 70 ? -9.126 -0.202 11.105 1.00 98.38 70 CYS A CA 1
ATOM 507 C C . CYS A 1 70 ? -10.611 -0.311 11.456 1.00 98.38 70 CYS A C 1
ATOM 509 O O . CYS A 1 70 ? -11.197 0.654 11.941 1.00 98.38 70 CYS A O 1
ATOM 511 N N . ASN A 1 71 ? -11.225 -1.468 11.231 1.00 96.25 71 ASN A N 1
ATOM 512 C CA . ASN A 1 71 ? -12.620 -1.709 11.592 1.00 96.25 71 ASN A CA 1
ATOM 513 C C . ASN A 1 71 ? -12.750 -2.492 12.914 1.00 96.25 71 ASN A C 1
ATOM 515 O O . ASN A 1 71 ? -11.766 -2.944 13.503 1.00 96.25 71 ASN A O 1
ATOM 519 N N . ASP A 1 72 ? -13.981 -2.686 13.391 1.00 95.88 72 ASP A N 1
ATOM 520 C CA . ASP A 1 72 ? -14.234 -3.378 14.664 1.00 95.88 72 ASP A CA 1
ATOM 521 C C . ASP A 1 72 ? -13.860 -4.868 14.655 1.00 95.88 72 ASP A C 1
ATOM 523 O O . ASP A 1 72 ? -13.596 -5.438 15.719 1.00 95.88 72 ASP A O 1
ATOM 527 N N . MET A 1 73 ? -13.726 -5.460 13.463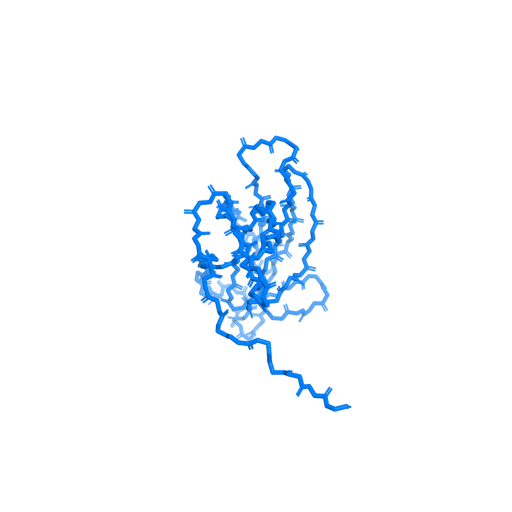 1.00 95.94 73 MET A N 1
ATOM 528 C CA . MET A 1 73 ? -13.204 -6.812 13.235 1.00 95.94 73 MET A CA 1
ATOM 529 C C . MET A 1 73 ? -11.666 -6.862 13.208 1.00 95.94 73 MET A C 1
ATOM 531 O O . MET A 1 73 ? -11.095 -7.883 12.839 1.00 95.94 73 MET A O 1
ATOM 535 N N . MET A 1 74 ? -10.984 -5.775 13.594 1.00 96.62 74 MET A N 1
ATOM 536 C CA . MET A 1 74 ? -9.517 -5.676 13.629 1.00 96.62 74 MET A CA 1
ATOM 537 C C . MET A 1 74 ? -8.874 -5.886 12.250 1.00 96.62 74 MET A C 1
ATOM 539 O O . MET A 1 74 ? -7.761 -6.397 12.138 1.00 96.62 74 MET A O 1
ATOM 543 N N . THR A 1 75 ? -9.579 -5.469 11.198 1.00 96.94 75 THR A N 1
ATOM 544 C CA . THR A 1 75 ? -9.134 -5.556 9.805 1.00 96.94 75 THR A CA 1
ATOM 545 C C . THR A 1 75 ? -8.954 -4.157 9.226 1.00 96.94 75 THR A C 1
ATOM 547 O O . THR A 1 75 ? -9.803 -3.284 9.418 1.00 96.94 75 THR A O 1
ATOM 550 N N . TRP A 1 76 ? -7.853 -3.937 8.505 1.00 98.31 76 TRP A N 1
ATOM 551 C CA . TRP A 1 76 ? -7.655 -2.715 7.729 1.00 98.31 76 TRP A CA 1
ATOM 552 C C . TRP A 1 76 ? -8.587 -2.700 6.529 1.00 98.31 76 TRP A C 1
ATOM 554 O O . TRP A 1 76 ? -8.731 -3.712 5.846 1.00 98.31 76 TRP A O 1
ATOM 564 N N . THR A 1 77 ? -9.210 -1.556 6.268 1.00 97.81 77 THR A N 1
ATOM 565 C CA . THR A 1 77 ? -10.147 -1.398 5.155 1.00 97.81 77 THR A CA 1
ATOM 566 C C . THR A 1 77 ? -9.897 -0.122 4.373 1.00 97.81 77 THR A C 1
ATOM 568 O O . THR A 1 77 ? -9.543 0.901 4.961 1.00 97.81 77 THR A O 1
ATOM 571 N N . THR A 1 78 ? -10.084 -0.181 3.056 1.00 96.50 78 THR A N 1
ATOM 572 C CA . THR A 1 78 ? -10.130 1.006 2.188 1.00 96.50 78 THR A CA 1
ATOM 573 C C . THR A 1 78 ? -11.397 1.829 2.477 1.00 96.50 78 THR A C 1
ATOM 575 O O . THR A 1 78 ? -12.326 1.315 3.107 1.00 96.50 78 THR A O 1
ATOM 578 N N . PRO A 1 79 ? -11.522 3.072 1.970 1.00 93.62 79 PRO A N 1
ATOM 579 C CA . PRO A 1 79 ? -12.742 3.868 2.146 1.00 93.62 79 PRO A CA 1
ATOM 580 C C . PRO A 1 79 ? -13.982 3.216 1.514 1.00 93.62 79 PRO A C 1
ATOM 582 O O . PRO A 1 79 ? -15.102 3.423 1.971 1.00 93.62 79 PRO A O 1
ATOM 585 N N . SER A 1 80 ? -13.776 2.391 0.485 1.00 93.00 80 SER A N 1
ATOM 586 C CA . SER A 1 80 ? -14.800 1.574 -0.176 1.00 93.00 80 SER A CA 1
ATOM 587 C C . SER A 1 80 ? -15.117 0.255 0.547 1.00 93.00 80 SER A C 1
ATOM 589 O O . SER A 1 80 ? -16.002 -0.476 0.111 1.00 93.00 80 SER A O 1
ATOM 591 N N . GLY A 1 81 ? -14.432 -0.048 1.655 1.00 93.81 81 GLY A N 1
ATOM 592 C CA . GLY A 1 81 ? -14.698 -1.211 2.504 1.00 93.81 81 GLY A CA 1
ATOM 593 C C . GLY A 1 81 ? -13.944 -2.490 2.128 1.00 93.81 81 GLY A C 1
ATOM 594 O O . GLY A 1 81 ? -14.200 -3.531 2.733 1.00 93.81 81 GLY A O 1
ATOM 595 N N . TYR A 1 82 ? -13.004 -2.448 1.177 1.00 95.00 82 TYR A N 1
ATOM 596 C CA . TYR A 1 82 ? -12.187 -3.619 0.841 1.00 95.00 82 TYR A CA 1
ATOM 597 C C . TYR A 1 82 ? -11.208 -3.933 1.966 1.00 95.00 82 TYR A C 1
ATOM 599 O O . TYR A 1 82 ? -10.520 -3.040 2.454 1.00 95.00 82 TYR A O 1
ATOM 607 N N . ALA A 1 83 ? -11.124 -5.204 2.358 1.00 96.62 83 ALA A N 1
ATOM 608 C CA . ALA A 1 83 ? -10.173 -5.664 3.360 1.00 96.62 83 ALA A CA 1
ATOM 609 C C . ALA A 1 83 ? -8.735 -5.646 2.818 1.00 96.62 83 ALA A C 1
ATOM 611 O O . ALA A 1 83 ? -8.472 -6.094 1.701 1.00 96.62 83 ALA A O 1
ATOM 612 N N . VAL A 1 84 ? -7.802 -5.169 3.639 1.00 98.00 84 VAL A N 1
ATOM 613 C CA . VAL A 1 84 ? -6.394 -4.968 3.279 1.00 98.00 84 VAL A CA 1
ATOM 614 C C . VAL A 1 84 ? -5.502 -5.764 4.237 1.00 98.00 84 VAL A C 1
ATOM 616 O O . VAL A 1 84 ? -5.040 -5.233 5.246 1.00 98.00 84 VAL A O 1
ATOM 619 N N . PRO A 1 85 ? -5.271 -7.061 3.980 1.00 96.62 85 PRO A N 1
ATOM 620 C CA . PRO A 1 85 ? -4.412 -7.875 4.839 1.00 96.62 85 PRO A CA 1
ATOM 621 C C . PRO A 1 85 ? -2.922 -7.566 4.625 1.00 96.62 85 PRO A C 1
ATOM 623 O O . PRO A 1 85 ? -2.140 -7.614 5.573 1.00 96.62 85 PRO A O 1
ATOM 626 N N . LEU A 1 86 ? -2.535 -7.238 3.389 1.00 97.12 86 LEU A N 1
ATOM 627 C CA . LEU A 1 86 ? -1.174 -6.882 3.003 1.00 97.12 86 LEU A CA 1
ATOM 628 C C . LEU A 1 86 ? -1.182 -5.963 1.781 1.00 97.12 86 LEU A C 1
ATOM 630 O O . LEU A 1 86 ? -2.106 -6.016 0.960 1.00 97.12 86 LEU A O 1
ATOM 634 N N . VAL A 1 87 ? -0.124 -5.168 1.660 1.00 98.00 87 VAL A N 1
ATOM 635 C CA . VAL A 1 87 ? 0.091 -4.219 0.566 1.00 98.00 87 VAL A CA 1
ATOM 636 C C . VAL A 1 87 ? 1.483 -4.365 -0.042 1.00 98.00 87 VAL A C 1
ATOM 638 O O . VAL A 1 87 ? 2.438 -4.766 0.630 1.00 98.00 87 VAL A O 1
ATOM 641 N N . SER A 1 88 ? 1.597 -3.972 -1.305 1.00 98.00 88 SER A N 1
ATOM 642 C CA . SER A 1 88 ? 2.864 -3.797 -2.009 1.00 98.00 88 SER A CA 1
ATOM 643 C C . SER A 1 88 ? 2.806 -2.559 -2.898 1.00 98.00 88 SER A C 1
ATOM 645 O O . SER A 1 88 ? 1.748 -2.223 -3.426 1.00 98.00 88 SER A O 1
ATOM 647 N N . CYS A 1 89 ? 3.949 -1.909 -3.094 1.00 97.88 89 CYS A N 1
ATOM 648 C CA . CYS A 1 89 ? 4.108 -0.811 -4.040 1.00 97.88 89 CYS A CA 1
ATOM 649 C C . CYS A 1 89 ? 5.033 -1.280 -5.156 1.00 97.88 89 CYS A C 1
ATOM 651 O O . CYS A 1 89 ? 6.152 -1.729 -4.894 1.00 97.88 89 CYS A O 1
ATOM 653 N N . GLY A 1 90 ? 4.548 -1.224 -6.390 1.00 96.25 90 GLY A N 1
ATOM 654 C CA . GLY A 1 90 ? 5.283 -1.655 -7.568 1.00 96.25 90 GLY A CA 1
ATOM 655 C C . GLY A 1 90 ? 5.537 -0.503 -8.521 1.00 96.25 90 GLY A C 1
ATOM 656 O O . GLY A 1 90 ? 4.595 0.152 -8.943 1.00 96.25 90 GLY A O 1
ATOM 657 N N . ILE A 1 91 ? 6.786 -0.316 -8.924 1.00 95.69 91 ILE A N 1
ATOM 658 C CA . ILE A 1 91 ? 7.166 0.463 -10.100 1.00 95.69 91 ILE A CA 1
ATOM 659 C C . ILE A 1 91 ? 7.068 -0.469 -11.308 1.00 95.69 91 ILE A C 1
ATOM 661 O O . ILE A 1 91 ? 7.706 -1.528 -11.351 1.00 95.69 91 ILE A O 1
ATOM 665 N N . ARG A 1 92 ? 6.233 -0.111 -12.281 1.00 89.31 92 ARG A N 1
ATOM 666 C CA . ARG A 1 92 ? 5.999 -0.891 -13.493 1.00 89.31 92 ARG A CA 1
ATOM 667 C C . ARG A 1 92 ? 7.278 -0.920 -14.322 1.00 89.31 92 ARG A C 1
ATOM 669 O O . ARG A 1 92 ? 7.809 0.118 -14.699 1.00 89.31 92 ARG A O 1
ATOM 676 N N . ILE A 1 93 ? 7.753 -2.122 -14.611 1.00 83.62 93 ILE A N 1
ATOM 677 C CA . ILE A 1 93 ? 8.925 -2.332 -15.463 1.00 83.62 93 ILE A CA 1
ATOM 678 C C . ILE A 1 93 ? 8.510 -2.395 -16.931 1.00 83.62 93 ILE A C 1
ATOM 680 O O . ILE A 1 93 ? 7.419 -2.874 -17.269 1.00 83.62 93 ILE A O 1
ATOM 684 N N . GLY A 1 94 ? 9.383 -1.909 -17.813 1.00 70.12 94 GLY A N 1
ATOM 685 C CA . GLY A 1 94 ? 9.234 -2.134 -19.243 1.00 70.12 94 GLY A CA 1
ATOM 686 C C . GLY A 1 94 ? 9.385 -3.626 -19.518 1.00 70.12 94 GLY A C 1
ATOM 687 O O . GLY A 1 94 ? 10.452 -4.191 -19.315 1.00 70.12 94 GLY A O 1
ATOM 688 N N . MET A 1 95 ? 8.309 -4.283 -19.950 1.00 63.91 95 MET A N 1
ATOM 689 C CA . MET A 1 95 ? 8.391 -5.665 -20.413 1.00 63.91 95 MET A CA 1
ATOM 690 C C . MET A 1 95 ? 8.763 -5.679 -21.890 1.00 63.91 95 MET A C 1
ATOM 692 O O . MET A 1 95 ? 7.978 -5.246 -22.740 1.00 63.91 95 MET A O 1
ATOM 696 N N . TYR A 1 96 ? 9.930 -6.228 -22.204 1.00 63.38 96 TYR A N 1
ATOM 697 C CA . TYR A 1 96 ? 10.349 -6.483 -23.572 1.00 63.38 96 TYR A CA 1
ATOM 698 C C . TYR A 1 96 ? 9.957 -7.898 -23.968 1.00 63.38 96 TYR A C 1
ATOM 700 O O . TYR A 1 96 ? 10.262 -8.872 -23.280 1.00 63.38 96 TYR A O 1
ATOM 708 N N . ARG A 1 97 ? 9.292 -8.015 -25.117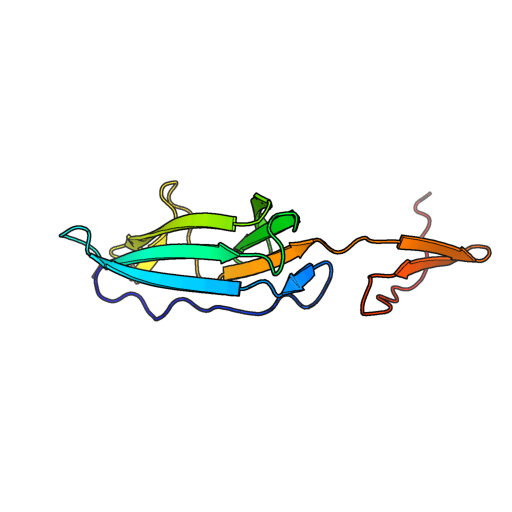 1.00 67.50 97 ARG A N 1
ATOM 709 C CA . ARG A 1 97 ? 9.097 -9.304 -25.778 1.00 67.50 97 ARG A CA 1
ATOM 710 C C . ARG A 1 97 ? 10.223 -9.507 -26.771 1.00 67.50 97 ARG A C 1
ATOM 712 O O . ARG A 1 97 ? 10.314 -8.775 -27.755 1.00 67.50 97 ARG A O 1
ATOM 719 N N . VAL A 1 98 ? 11.056 -10.506 -26.517 1.00 67.75 98 VAL A N 1
ATOM 720 C CA . VAL A 1 98 ? 12.095 -10.940 -27.449 1.00 67.75 98 VAL A CA 1
ATOM 721 C C . VAL A 1 98 ? 11.626 -12.211 -28.137 1.00 67.75 98 VAL A C 1
ATOM 723 O O . VAL A 1 98 ? 11.235 -13.178 -27.488 1.00 67.75 98 VAL A O 1
ATOM 726 N N . TYR A 1 99 ? 11.663 -12.198 -29.465 1.00 78.94 99 TYR A N 1
ATOM 727 C CA . TYR A 1 99 ? 11.251 -13.319 -30.300 1.00 78.94 99 TYR A CA 1
ATOM 728 C C . TYR A 1 99 ? 12.498 -14.025 -30.839 1.00 78.94 99 TYR A C 1
ATOM 730 O O . TYR A 1 99 ? 13.357 -13.380 -31.441 1.00 78.94 99 TYR A O 1
ATOM 738 N N . SER A 1 100 ? 12.604 -15.339 -30.627 1.00 72.06 100 SER A N 1
ATOM 739 C CA . SER A 1 100 ? 13.679 -16.174 -31.181 1.00 72.06 100 SER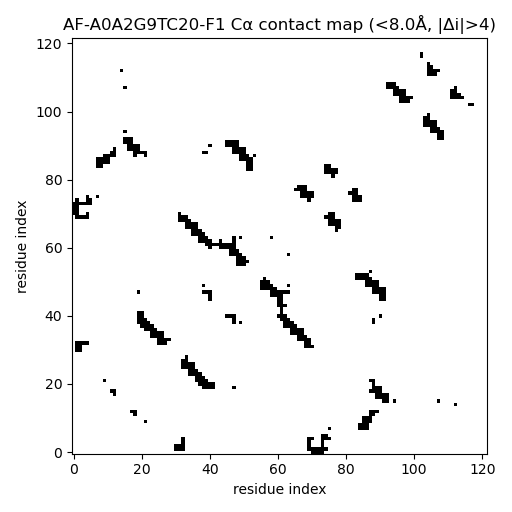 A CA 1
ATOM 740 C C . SER A 1 100 ? 13.089 -17.473 -31.726 1.00 72.06 100 SER A C 1
ATOM 742 O O . SER A 1 100 ? 12.746 -18.388 -30.975 1.00 72.06 100 SER A O 1
ATOM 744 N N . GLY A 1 101 ? 12.906 -17.542 -33.046 1.00 80.56 101 GLY A N 1
ATOM 745 C CA . GLY A 1 101 ? 12.161 -18.634 -33.676 1.00 80.56 101 GLY A CA 1
ATOM 746 C C . GLY A 1 101 ? 10.725 -18.711 -33.141 1.00 80.56 101 GLY A C 1
ATOM 747 O O . GLY A 1 101 ? 10.003 -17.719 -33.177 1.00 80.56 101 GLY A O 1
ATOM 748 N N . ASN A 1 102 ? 10.333 -19.876 -32.613 1.00 79.62 102 ASN A N 1
ATOM 749 C CA . ASN A 1 102 ? 9.010 -20.110 -32.012 1.00 79.62 102 ASN A CA 1
ATOM 750 C C . ASN A 1 102 ? 8.937 -19.750 -30.515 1.00 79.62 102 ASN A C 1
ATOM 752 O O . ASN A 1 102 ? 7.907 -19.975 -29.882 1.00 79.62 102 ASN A O 1
ATOM 756 N N . TYR A 1 103 ? 10.018 -19.228 -29.933 1.00 66.88 103 TYR A N 1
ATOM 757 C CA . TYR A 1 103 ? 10.064 -18.858 -28.522 1.00 66.88 103 TYR A CA 1
ATOM 758 C C . TYR A 1 103 ? 9.787 -17.365 -28.341 1.00 66.88 103 TYR A C 1
ATOM 760 O O . TYR A 1 103 ? 10.320 -16.526 -29.075 1.00 66.88 103 TYR A O 1
ATOM 768 N N . VAL A 1 104 ? 8.989 -17.041 -27.322 1.00 71.44 104 VAL A N 1
ATOM 769 C CA . VAL A 1 104 ? 8.796 -15.673 -26.830 1.00 71.44 104 VAL A CA 1
ATOM 770 C C . VAL A 1 104 ? 9.395 -15.595 -25.436 1.00 71.44 104 VAL A C 1
ATOM 772 O O . VAL A 1 104 ? 8.928 -16.263 -24.518 1.00 71.44 104 VAL A O 1
ATOM 775 N N . LEU A 1 105 ? 10.425 -14.773 -25.280 1.00 64.44 105 LEU A N 1
ATOM 776 C CA . LEU A 1 105 ? 11.008 -14.452 -23.986 1.00 64.44 105 LEU A CA 1
ATOM 777 C C . LEU A 1 105 ? 10.416 -13.129 -23.506 1.00 64.44 105 LEU A C 1
ATOM 779 O O . LEU A 1 105 ? 10.403 -12.146 -24.251 1.00 64.44 105 LEU A O 1
ATOM 783 N N . ILE A 1 106 ? 9.930 -13.107 -22.268 1.00 64.00 106 ILE A N 1
ATOM 784 C CA . ILE A 1 106 ? 9.530 -11.873 -21.594 1.00 64.00 106 ILE A CA 1
ATOM 785 C C . ILE A 1 106 ? 10.695 -11.472 -20.698 1.00 64.00 106 ILE A C 1
ATOM 787 O O . ILE A 1 106 ? 11.066 -12.198 -19.776 1.00 64.00 106 ILE A O 1
ATOM 791 N N . ILE A 1 107 ? 11.294 -10.334 -21.019 1.00 62.28 107 ILE A N 1
ATOM 792 C CA . ILE A 1 107 ? 12.449 -9.788 -20.316 1.00 62.28 107 ILE A CA 1
ATOM 793 C C . ILE A 1 107 ? 11.994 -8.516 -19.613 1.00 62.28 107 ILE A C 1
ATOM 795 O O . ILE A 1 107 ? 11.297 -7.696 -20.217 1.00 62.28 107 ILE A O 1
ATOM 799 N N . ASP A 1 108 ? 12.380 -8.357 -18.354 1.00 62.97 108 ASP A N 1
ATOM 800 C CA . ASP A 1 108 ? 12.294 -7.076 -17.668 1.00 62.97 108 ASP A CA 1
ATOM 801 C C . ASP A 1 108 ? 13.690 -6.466 -17.469 1.00 62.97 108 ASP A C 1
ATOM 803 O O . ASP A 1 108 ? 14.705 -7.109 -17.736 1.00 62.97 108 ASP A O 1
ATOM 807 N N . ASP A 1 109 ? 13.756 -5.206 -17.035 1.00 57.16 109 ASP A N 1
ATOM 808 C CA . ASP A 1 109 ? 15.023 -4.472 -16.909 1.00 57.16 109 ASP A CA 1
ATOM 809 C C . ASP A 1 109 ? 16.037 -5.114 -15.928 1.00 57.16 109 ASP A C 1
ATOM 811 O O . ASP A 1 109 ? 17.190 -4.684 -15.897 1.00 57.16 109 ASP A O 1
ATOM 815 N N . TYR A 1 110 ? 15.641 -6.099 -15.107 1.00 53.00 110 TYR A N 1
ATOM 816 C CA . TYR A 1 110 ? 16.475 -6.685 -14.045 1.00 53.00 110 TYR A CA 1
ATOM 817 C C . TYR A 1 110 ? 16.506 -8.229 -13.992 1.00 53.00 110 TYR A C 1
ATOM 819 O O . TYR A 1 110 ? 17.441 -8.776 -13.406 1.00 53.00 110 TYR A O 1
ATOM 827 N N . HIS A 1 111 ? 15.545 -8.946 -14.579 1.00 53.53 111 HIS A N 1
ATOM 828 C CA . HIS A 1 111 ? 15.403 -10.405 -14.527 1.00 53.53 111 HIS A CA 1
ATOM 829 C C . HIS A 1 111 ? 14.919 -11.002 -15.862 1.00 53.53 111 HIS A C 1
ATOM 831 O O . HIS A 1 111 ? 14.100 -10.443 -16.593 1.00 53.53 111 HIS A O 1
ATOM 837 N N . ILE A 1 112 ? 15.397 -12.218 -16.153 1.00 53.03 112 ILE A N 1
ATOM 838 C CA . ILE A 1 112 ? 14.826 -13.084 -17.191 1.00 53.03 112 ILE A CA 1
ATOM 839 C C . ILE A 1 112 ? 13.661 -13.844 -16.548 1.00 53.03 112 ILE A C 1
ATOM 841 O O . ILE A 1 112 ? 13.875 -14.822 -15.831 1.00 53.03 112 ILE A O 1
ATOM 845 N N . CYS A 1 113 ? 12.423 -13.419 -16.798 1.00 50.41 113 CYS A N 1
ATOM 846 C CA . CYS A 1 113 ? 11.246 -14.217 -16.464 1.00 50.41 113 CYS A CA 1
ATOM 847 C C . CYS A 1 113 ? 11.068 -15.310 -17.529 1.00 50.41 113 CYS A C 1
ATOM 849 O O . CYS A 1 113 ? 10.308 -15.148 -18.482 1.00 50.41 113 CYS A O 1
A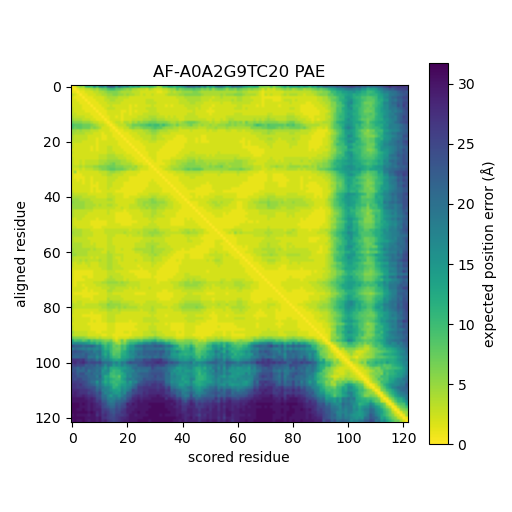TOM 851 N N . SER A 1 114 ? 11.785 -16.431 -17.417 1.00 42.12 114 SER A N 1
ATOM 852 C CA . SER A 1 114 ? 11.541 -17.571 -18.306 1.00 42.12 114 SER A CA 1
ATOM 853 C C . SER A 1 114 ? 10.242 -18.275 -17.901 1.00 42.12 114 SER A C 1
ATOM 855 O O . SER A 1 114 ? 10.168 -18.821 -16.800 1.00 42.12 114 SER A O 1
ATOM 857 N N . TYR A 1 115 ? 9.244 -18.302 -18.784 1.00 50.47 115 TYR A N 1
ATOM 858 C CA . TYR A 1 115 ? 8.158 -19.279 -18.718 1.00 50.47 115 TYR A CA 1
ATOM 859 C C . TYR A 1 115 ? 8.084 -20.056 -20.031 1.00 50.47 115 TYR A C 1
ATOM 861 O O . TYR A 1 115 ? 8.276 -19.501 -21.113 1.00 50.47 115 TYR A O 1
ATOM 869 N N . ASP A 1 116 ? 7.874 -21.358 -19.874 1.00 42.44 116 ASP A N 1
ATOM 870 C CA . ASP A 1 116 ? 8.015 -22.414 -20.868 1.00 42.44 116 ASP A CA 1
ATOM 871 C C . ASP A 1 116 ? 6.811 -22.497 -21.825 1.00 42.44 116 ASP A C 1
ATOM 873 O O . ASP A 1 116 ? 5.670 -22.294 -21.414 1.00 42.44 116 ASP A O 1
ATOM 877 N N . SER A 1 117 ? 7.098 -22.841 -23.085 1.00 37.78 117 SER A N 1
ATOM 878 C CA . SER A 1 117 ? 6.212 -23.247 -24.195 1.00 37.78 117 SER A CA 1
ATOM 879 C C . SER A 1 117 ? 4.864 -22.524 -24.404 1.00 37.78 117 SER A C 1
ATOM 881 O O . SER A 1 117 ? 3.927 -22.607 -23.612 1.00 37.78 117 SER A O 1
ATOM 883 N N . VAL A 1 118 ? 4.698 -21.938 -25.593 1.00 40.09 118 VAL A N 1
ATOM 884 C CA . VAL A 1 118 ? 3.386 -21.576 -26.144 1.00 40.09 118 VAL A CA 1
ATOM 885 C C . VAL A 1 118 ? 2.564 -22.863 -26.313 1.00 40.09 118 VAL A C 1
ATOM 887 O O . VAL A 1 118 ? 2.779 -23.625 -27.254 1.00 40.09 118 VAL A O 1
ATOM 890 N N . VAL A 1 119 ? 1.629 -23.138 -25.401 1.00 33.56 119 VAL A N 1
ATOM 891 C CA . VAL A 1 119 ? 0.592 -24.151 -25.630 1.00 33.56 119 VAL A CA 1
ATOM 892 C C . VAL A 1 119 ? -0.416 -23.536 -26.594 1.00 33.56 119 VAL A C 1
ATOM 894 O O . VAL A 1 119 ? -1.260 -22.735 -26.195 1.00 33.56 119 VAL A O 1
ATOM 897 N N . TYR A 1 120 ? -0.326 -23.891 -27.874 1.00 30.22 120 TYR A N 1
ATOM 898 C CA . TYR A 1 120 ? -1.395 -23.616 -28.831 1.00 30.22 120 TYR A CA 1
ATOM 899 C C . TYR A 1 120 ? -2.676 -24.302 -28.329 1.00 30.22 120 TYR A C 1
ATOM 901 O O . TYR A 1 120 ? -2.709 -25.524 -28.188 1.00 30.22 120 TYR A O 1
ATOM 909 N N . HIS A 1 121 ? -3.715 -23.529 -28.007 1.00 26.81 121 HIS A N 1
ATOM 910 C CA . HIS A 1 121 ? -5.084 -24.046 -27.985 1.00 26.81 121 HIS A CA 1
ATOM 911 C C . HIS A 1 121 ? -5.688 -23.803 -29.370 1.00 26.81 121 HIS A C 1
ATOM 913 O O . HIS A 1 121 ? -5.557 -22.708 -29.914 1.00 26.81 121 HIS A O 1
ATOM 919 N N . TRP A 1 122 ? -6.230 -24.895 -29.910 1.00 32.25 122 TRP A N 1
ATOM 920 C CA . TRP A 1 122 ? -6.699 -25.144 -31.273 1.00 32.25 122 TRP A CA 1
ATOM 921 C C . TRP A 1 122 ? -7.665 -24.103 -31.832 1.00 32.25 122 TRP A C 1
ATOM 923 O O . TRP A 1 122 ? -8.576 -23.684 -31.083 1.00 32.25 122 TRP A O 1
#

pLDDT: mean 85.94, std 18.35, range [26.81, 98.44]

Solvent-accessible surface area (backbone atoms only — not comparable to full-atom values): 7016 Å² total; per-residue (Å²): 82,21,73,64,40,69,83,80,43,76,49,83,55,90,66,83,31,44,66,34,45,78,48,77,51,74,51,63,81,87,79,31,32,29,32,47,35,36,33,30,42,97,43,73,80,29,42,35,31,40,25,44,79,90,38,80,72,47,73,45,51,21,55,42,79,48,58,34,39,26,33,64,86,36,40,36,17,39,90,89,62,51,78,47,78,32,37,30,29,26,25,60,52,67,74,44,80,45,78,58,89,95,44,70,45,48,33,44,92,88,49,81,56,84,71,82,76,88,76,83,78,133